Protein AF-A0A382V248-F1 (afdb_monomer_lite)

pLDDT: mean 92.4, std 9.83, range [54.31, 98.5]

Radius of gyration: 14.01 Å; chains: 1; bounding box: 33×20×35 Å

Structure (mmCIF, N/CA/C/O backbone):
data_AF-A0A382V248-F1
#
_entry.id   AF-A0A382V248-F1
#
loop_
_atom_site.group_PDB
_atom_site.id
_atom_site.type_symbol
_atom_site.label_atom_id
_atom_site.label_alt_id
_atom_site.label_comp_id
_atom_site.label_asym_id
_atom_site.label_entity_id
_atom_site.label_seq_id
_atom_site.pdbx_PDB_ins_code
_atom_site.Cartn_x
_atom_site.Cartn_y
_atom_site.Cartn_z
_atom_site.occupancy
_atom_site.B_iso_or_equiv
_atom_site.auth_seq_id
_atom_site.auth_comp_id
_atom_s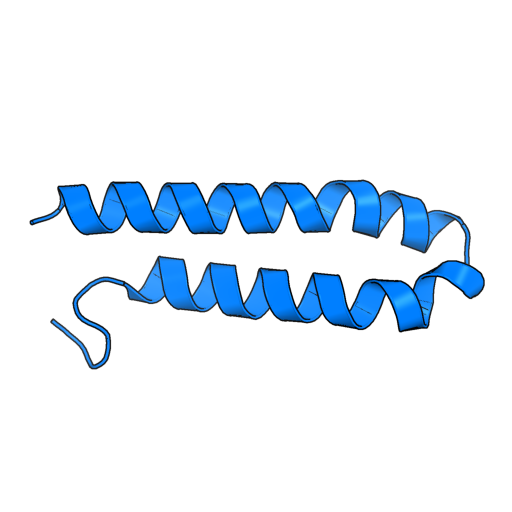ite.auth_asym_id
_atom_site.auth_atom_id
_atom_site.pdbx_PDB_model_num
ATOM 1 N N . MET A 1 1 ? -18.608 -9.933 16.114 1.00 61.19 1 MET A N 1
ATOM 2 C CA . MET A 1 1 ? -18.653 -9.675 14.658 1.00 61.19 1 MET A CA 1
ATOM 3 C C . MET A 1 1 ? -17.386 -10.231 14.011 1.00 61.19 1 MET A C 1
ATOM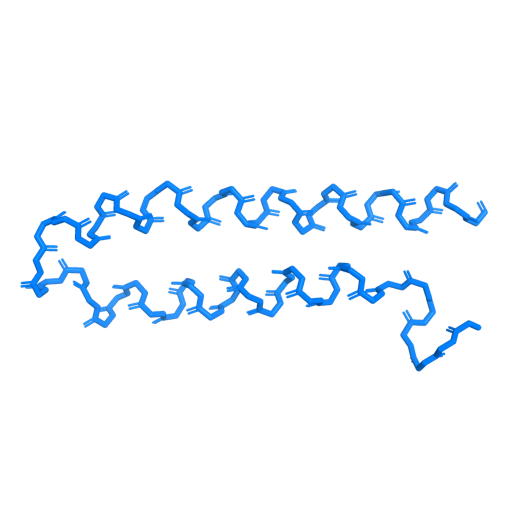 5 O O . MET A 1 1 ? -16.345 -9.632 14.220 1.00 61.19 1 MET A O 1
ATOM 9 N N . GLY A 1 2 ? -17.452 -11.347 13.265 1.00 67.19 2 GLY A N 1
ATOM 10 C CA . GLY A 1 2 ? -16.318 -11.918 12.500 1.00 67.19 2 GLY A CA 1
ATOM 11 C C . GLY A 1 2 ? -15.023 -12.194 13.293 1.00 67.19 2 GLY A C 1
ATOM 12 O O . GLY A 1 2 ? -14.955 -11.952 14.490 1.00 67.19 2 GLY A O 1
ATOM 13 N N . LEU A 1 3 ? -13.97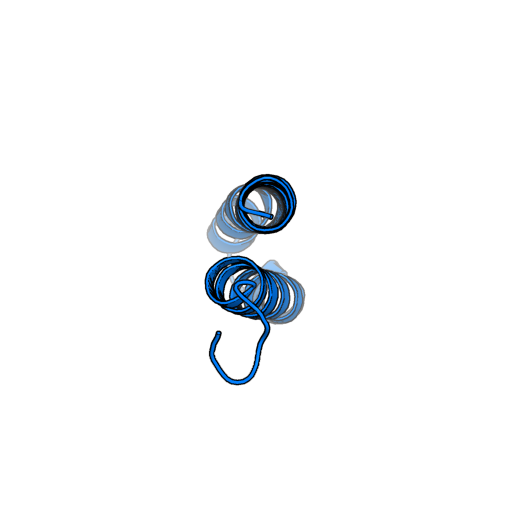5 -12.693 12.626 1.00 69.19 3 LEU A N 1
ATOM 14 C CA . LEU A 1 3 ? -12.643 -12.878 13.238 1.00 69.19 3 LEU A CA 1
ATOM 15 C C . LEU A 1 3 ? -11.936 -11.534 13.528 1.00 69.19 3 LEU A C 1
ATOM 17 O O . LEU A 1 3 ? -11.020 -11.467 14.336 1.00 69.19 3 LEU A O 1
ATOM 21 N N . VAL A 1 4 ? -12.358 -10.466 12.845 1.00 80.50 4 VAL A N 1
ATOM 22 C CA . VAL A 1 4 ? -11.668 -9.167 12.777 1.00 80.50 4 VAL A CA 1
ATOM 23 C C . VAL A 1 4 ? -12.519 -7.998 13.269 1.00 80.50 4 VAL A C 1
ATOM 25 O O . VAL A 1 4 ? -12.291 -6.874 12.853 1.00 80.50 4 VAL A O 1
ATOM 28 N N . TYR A 1 5 ? -13.497 -8.244 14.147 1.00 74.94 5 TYR A N 1
ATOM 29 C CA . TYR A 1 5 ? -14.196 -7.191 14.903 1.00 74.94 5 TYR A CA 1
ATOM 30 C C . TYR A 1 5 ? -14.656 -6.000 14.038 1.00 74.94 5 TYR A C 1
ATOM 32 O O . TYR A 1 5 ? -14.227 -4.877 14.242 1.00 74.94 5 TYR A O 1
ATOM 40 N N . ASN A 1 6 ? -15.477 -6.261 13.015 1.00 83.69 6 ASN A N 1
ATOM 41 C CA . ASN A 1 6 ? -15.988 -5.256 12.061 1.00 83.69 6 ASN A CA 1
ATOM 42 C C . ASN A 1 6 ? -14.930 -4.544 11.178 1.00 83.69 6 ASN A C 1
ATOM 44 O O . ASN A 1 6 ? -15.299 -3.801 10.273 1.00 83.69 6 ASN A O 1
ATOM 48 N N . HIS A 1 7 ? -13.634 -4.846 11.325 1.00 89.69 7 HIS A N 1
ATOM 49 C CA . HIS A 1 7 ? -12.541 -4.225 10.562 1.00 89.69 7 HIS A CA 1
ATOM 50 C C . HIS A 1 7 ? -12.198 -4.908 9.229 1.00 89.69 7 HIS A C 1
ATOM 52 O O . HIS A 1 7 ? -11.084 -4.781 8.712 1.00 89.69 7 HIS A O 1
ATOM 58 N N . LEU A 1 8 ? -13.126 -5.681 8.654 1.00 92.81 8 LEU A N 1
ATOM 59 C CA . LEU A 1 8 ? -12.827 -6.481 7.463 1.00 92.81 8 LEU A CA 1
ATOM 60 C C . LEU A 1 8 ? -12.412 -5.599 6.276 1.00 92.81 8 LEU A C 1
ATOM 62 O O . LEU A 1 8 ? -11.445 -5.931 5.595 1.00 92.81 8 LEU A O 1
ATOM 66 N N . ALA A 1 9 ? -13.095 -4.472 6.038 1.00 93.56 9 ALA A N 1
ATOM 67 C CA . ALA A 1 9 ? -12.710 -3.608 4.916 1.00 93.56 9 ALA A CA 1
ATOM 68 C C . ALA A 1 9 ? -11.381 -2.886 5.176 1.00 93.56 9 ALA A C 1
ATOM 70 O O . ALA A 1 9 ? -10.570 -2.812 4.258 1.00 93.56 9 ALA A O 1
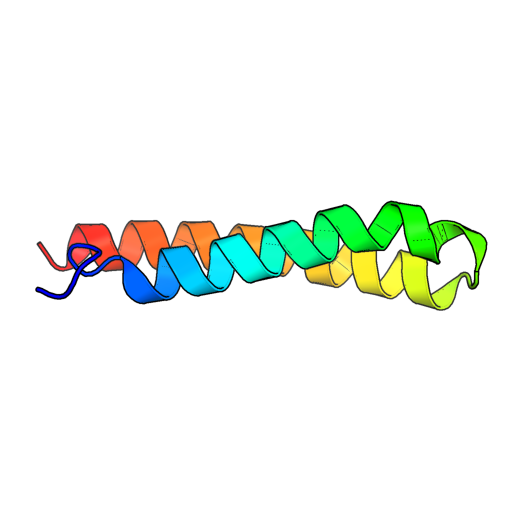ATOM 71 N N . THR A 1 10 ? -11.096 -2.447 6.411 1.00 95.50 10 THR A N 1
ATOM 72 C CA . THR A 1 10 ? -9.760 -1.929 6.755 1.00 95.50 10 THR A CA 1
ATOM 73 C C . THR A 1 10 ? -8.676 -2.955 6.460 1.00 95.50 10 THR A C 1
ATOM 75 O O . THR A 1 10 ? -7.665 -2.611 5.852 1.00 95.50 10 THR A O 1
ATOM 78 N N . LEU A 1 11 ? -8.891 -4.217 6.844 1.00 95.25 11 LEU A N 1
ATOM 79 C CA . LEU A 1 11 ? -7.924 -5.284 6.608 1.00 95.25 11 LEU A CA 1
ATOM 80 C C . LEU A 1 11 ? -7.695 -5.504 5.112 1.00 95.25 11 LEU A C 1
ATOM 82 O O . LEU A 1 11 ? -6.550 -5.534 4.670 1.00 95.25 11 LEU A O 1
ATOM 86 N N . VAL A 1 12 ? -8.766 -5.637 4.327 1.00 96.19 12 VAL A N 1
ATOM 87 C CA . VAL A 1 12 ? -8.660 -5.881 2.881 1.00 96.19 12 VAL A CA 1
ATOM 88 C C . VAL A 1 12 ? -7.959 -4.715 2.180 1.00 96.19 12 VAL A C 1
ATOM 90 O O . VAL A 1 12 ? -7.027 -4.940 1.405 1.00 96.19 12 VAL A O 1
ATOM 93 N N . CYS A 1 13 ? -8.350 -3.475 2.483 1.00 97.25 13 CYS A N 1
ATOM 94 C CA . CYS A 1 13 ? -7.712 -2.286 1.924 1.00 97.25 13 CYS A CA 1
ATOM 95 C C . CYS A 1 13 ? -6.236 -2.190 2.330 1.00 97.25 13 CYS A C 1
ATOM 97 O O . CYS A 1 13 ? -5.393 -1.953 1.466 1.00 97.25 13 CYS A O 1
ATOM 99 N N . GLY A 1 14 ? -5.912 -2.451 3.600 1.00 97.75 14 GLY A N 1
ATOM 100 C CA . GLY A 1 14 ? -4.544 -2.392 4.112 1.00 97.75 14 GLY A CA 1
ATOM 101 C C . GLY A 1 14 ? -3.628 -3.455 3.505 1.00 97.75 14 GLY A C 1
ATOM 102 O O . GLY A 1 14 ? -2.496 -3.149 3.128 1.00 97.75 14 GLY A O 1
ATOM 103 N N . VAL A 1 15 ? -4.118 -4.687 3.332 1.00 98.25 15 VAL A N 1
ATOM 104 C CA . VAL A 1 15 ? -3.371 -5.750 2.637 1.00 98.25 15 VAL A CA 1
ATOM 105 C C . VAL A 1 15 ? -3.111 -5.351 1.187 1.00 98.25 15 VAL A C 1
ATOM 107 O O . VAL A 1 15 ? -1.977 -5.454 0.723 1.00 98.25 15 VAL A O 1
ATOM 110 N N . PHE A 1 16 ? -4.121 -4.842 0.479 1.00 98.00 16 PHE A N 1
ATOM 111 C CA . PHE A 1 16 ? -3.948 -4.430 -0.912 1.00 98.00 16 PHE A CA 1
ATOM 112 C C . PHE A 1 16 ? -2.982 -3.243 -1.054 1.00 98.00 16 PHE A C 1
ATOM 114 O O . PHE A 1 16 ? -2.094 -3.278 -1.905 1.00 98.00 16 PHE A O 1
ATOM 121 N N . ALA A 1 17 ? -3.088 -2.236 -0.182 1.00 98.50 17 ALA A N 1
ATOM 122 C CA . ALA A 1 17 ? -2.153 -1.113 -0.130 1.00 98.50 17 ALA A CA 1
ATOM 123 C C . ALA A 1 17 ? -0.710 -1.593 0.101 1.00 98.50 17 ALA A C 1
ATOM 125 O O . ALA A 1 17 ? 0.202 -1.173 -0.609 1.00 98.50 17 ALA A O 1
ATOM 126 N N . SER A 1 18 ? -0.520 -2.539 1.025 1.00 98.44 18 SER A N 1
ATOM 127 C CA . SER A 1 18 ? 0.790 -3.131 1.320 1.00 98.44 18 SER A CA 1
ATOM 128 C C . SER A 1 18 ? 1.369 -3.866 0.109 1.00 98.44 18 SER A C 1
ATOM 130 O O . SER A 1 18 ? 2.539 -3.679 -0.219 1.00 98.44 18 SER A O 1
ATOM 132 N N . VAL A 1 19 ? 0.552 -4.659 -0.594 1.00 98.44 19 VAL A N 1
ATOM 133 C CA . VAL A 1 19 ? 0.972 -5.350 -1.823 1.00 98.44 19 VAL A CA 1
ATOM 134 C C . VAL A 1 19 ? 1.406 -4.342 -2.887 1.00 98.44 19 VAL A C 1
ATOM 136 O O . VAL A 1 19 ? 2.484 -4.499 -3.451 1.00 98.44 19 VAL A O 1
ATOM 139 N N . LEU A 1 20 ? 0.634 -3.278 -3.128 1.00 98.06 20 LEU A N 1
ATOM 140 C CA . LEU A 1 20 ? 1.020 -2.244 -4.094 1.00 98.06 20 LEU A CA 1
ATOM 141 C C . LEU A 1 20 ? 2.329 -1.542 -3.707 1.00 98.06 20 LEU A C 1
ATOM 143 O O . LEU A 1 20 ? 3.184 -1.345 -4.567 1.00 98.06 20 LEU A O 1
ATOM 147 N N . THR A 1 21 ? 2.516 -1.201 -2.429 1.00 98.00 21 THR A N 1
ATOM 148 C CA . THR A 1 21 ? 3.766 -0.595 -1.944 1.00 98.00 21 THR A CA 1
ATOM 149 C C . THR A 1 21 ? 4.968 -1.522 -2.150 1.00 98.00 21 THR A C 1
ATOM 151 O O . THR A 1 21 ? 6.030 -1.046 -2.543 1.00 98.00 21 THR A O 1
ATOM 154 N N . LEU A 1 22 ? 4.814 -2.832 -1.932 1.00 98.00 22 LEU A N 1
ATOM 155 C CA . LEU A 1 22 ? 5.892 -3.811 -2.126 1.00 98.00 22 LEU A CA 1
ATOM 156 C C . LEU A 1 22 ? 6.192 -4.095 -3.603 1.00 98.00 22 LEU A C 1
ATOM 158 O O . LEU A 1 22 ? 7.343 -4.349 -3.953 1.00 98.00 22 LEU A O 1
ATOM 162 N N . LEU A 1 23 ? 5.179 -4.052 -4.470 1.00 96.88 23 LEU A N 1
ATOM 163 C CA . LEU A 1 23 ? 5.362 -4.253 -5.908 1.00 96.88 23 LEU A CA 1
ATOM 164 C C . LEU A 1 23 ? 6.021 -3.048 -6.588 1.00 96.88 23 LEU A C 1
ATOM 166 O O . LEU A 1 23 ? 6.735 -3.239 -7.569 1.00 96.88 23 LEU A O 1
ATOM 170 N N . TRP A 1 24 ? 5.840 -1.832 -6.072 1.00 97.31 24 TRP A N 1
ATOM 171 C CA . TRP A 1 24 ? 6.412 -0.624 -6.674 1.00 97.31 24 TRP A CA 1
ATOM 172 C C . TRP A 1 24 ? 7.929 -0.712 -6.929 1.00 97.31 24 TRP A C 1
ATOM 174 O O . TRP A 1 24 ? 8.317 -0.622 -8.096 1.00 97.31 24 TRP A O 1
ATOM 184 N N . PRO A 1 25 ? 8.809 -0.968 -5.940 1.00 96.56 25 PRO A N 1
ATOM 185 C CA . PRO A 1 25 ? 10.250 -1.055 -6.198 1.00 96.56 25 PRO A CA 1
ATOM 186 C C . PRO A 1 25 ? 10.639 -2.200 -7.149 1.00 96.56 25 PRO A C 1
ATOM 188 O O . PRO A 1 25 ? 11.715 -2.159 -7.731 1.00 96.56 25 PRO A O 1
ATOM 191 N N . MET A 1 26 ? 9.784 -3.213 -7.337 1.00 95.88 26 MET A N 1
ATOM 192 C CA . MET A 1 26 ? 10.033 -4.309 -8.282 1.00 95.88 26 MET A CA 1
ATOM 193 C C . MET A 1 26 ? 9.754 -3.906 -9.741 1.00 95.88 26 MET A C 1
ATOM 195 O O . MET A 1 26 ? 10.332 -4.487 -10.656 1.00 95.88 26 MET A O 1
ATOM 199 N N . 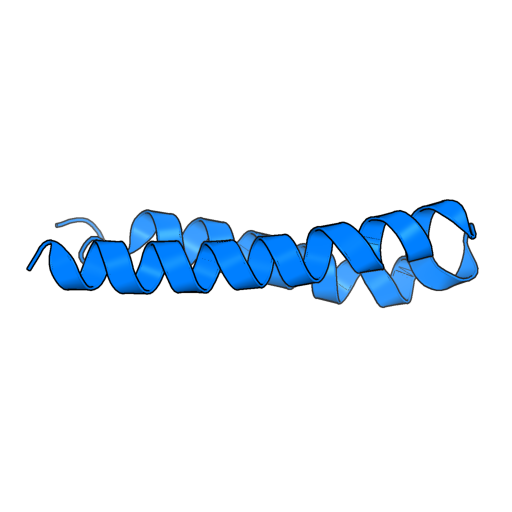PHE A 1 27 ? 8.879 -2.920 -9.964 1.00 95.81 27 PHE A N 1
ATOM 200 C CA . PHE A 1 27 ? 8.417 -2.511 -11.296 1.00 95.81 27 PHE A CA 1
ATOM 201 C C . PHE A 1 27 ? 8.818 -1.086 -11.701 1.00 95.81 27 PHE A C 1
ATOM 203 O O . PHE A 1 27 ? 8.664 -0.748 -12.876 1.00 95.81 27 PHE A O 1
ATOM 210 N N . VAL A 1 28 ? 9.336 -0.267 -10.776 1.00 94.38 28 VAL A N 1
ATOM 211 C CA . VAL A 1 28 ? 9.679 1.148 -11.020 1.00 94.38 28 VAL A CA 1
ATOM 212 C C . VAL A 1 28 ? 10.636 1.333 -12.204 1.00 94.38 28 VAL A C 1
ATOM 214 O O . VAL A 1 28 ? 10.411 2.203 -13.041 1.00 94.38 28 VAL A O 1
ATOM 217 N N . ASP A 1 29 ? 11.620 0.442 -12.351 1.00 94.62 29 ASP A N 1
ATOM 218 C CA . ASP A 1 29 ? 12.622 0.502 -13.425 1.00 94.62 29 ASP A CA 1
ATOM 219 C C . ASP A 1 29 ? 12.220 -0.274 -14.693 1.00 94.62 29 ASP A C 1
ATOM 221 O O . ASP A 1 29 ? 12.936 -0.247 -15.694 1.00 94.62 29 ASP A O 1
ATOM 225 N N . TYR A 1 30 ? 11.084 -0.983 -14.686 1.00 95.69 30 TYR A N 1
ATOM 226 C CA . TYR A 1 30 ? 10.654 -1.779 -15.842 1.00 95.69 30 TYR A CA 1
ATOM 227 C C . TYR A 1 30 ? 10.020 -0.909 -16.935 1.00 95.69 30 TYR A C 1
ATOM 229 O O . TYR A 1 30 ? 10.277 -1.107 -18.122 1.00 95.69 30 TYR A O 1
ATOM 237 N N . ALA A 1 31 ? 9.171 0.050 -16.550 1.00 95.25 31 ALA A N 1
ATOM 238 C CA . ALA A 1 31 ? 8.552 0.995 -17.475 1.00 95.25 31 ALA A CA 1
ATOM 239 C C . ALA A 1 31 ? 8.065 2.252 -16.742 1.00 95.25 31 ALA A C 1
ATOM 241 O O . ALA A 1 31 ? 7.415 2.154 -15.705 1.00 95.25 31 ALA A O 1
ATOM 242 N N . ALA A 1 32 ? 8.255 3.429 -17.349 1.00 92.94 32 ALA A N 1
ATOM 243 C CA . ALA A 1 32 ? 7.834 4.711 -16.770 1.00 92.94 32 ALA A CA 1
ATOM 244 C C . ALA A 1 32 ? 6.322 4.793 -16.463 1.00 92.94 32 ALA A C 1
ATOM 246 O O . ALA A 1 32 ? 5.905 5.503 -15.552 1.00 92.94 32 ALA A O 1
ATOM 247 N N . VAL A 1 33 ? 5.487 4.043 -17.198 1.00 96.50 33 VAL A N 1
ATOM 248 C CA . VAL A 1 33 ? 4.041 3.966 -16.928 1.00 96.50 33 VAL A CA 1
ATOM 249 C C . VAL A 1 33 ? 3.741 3.325 -15.572 1.00 96.50 33 VAL A C 1
ATOM 251 O O . VAL A 1 33 ? 2.770 3.710 -14.926 1.00 96.50 33 VAL A O 1
ATOM 254 N N . PHE A 1 34 ? 4.566 2.378 -15.114 1.00 96.62 34 PHE A N 1
ATOM 255 C CA . PHE A 1 34 ? 4.352 1.735 -13.824 1.00 96.62 34 PHE A CA 1
ATOM 256 C C . PHE A 1 34 ? 4.609 2.693 -12.675 1.00 96.62 34 PHE A C 1
ATOM 258 O O . PHE A 1 34 ? 3.780 2.749 -11.773 1.00 96.62 34 PHE A O 1
ATOM 265 N N . ASP A 1 35 ? 5.668 3.500 -12.741 1.00 95.81 35 ASP A N 1
ATOM 266 C CA . ASP A 1 35 ? 5.936 4.506 -11.712 1.00 95.81 35 ASP A CA 1
ATOM 267 C C . ASP A 1 35 ? 4.758 5.482 -11.555 1.00 95.81 35 ASP A C 1
ATOM 269 O O . ASP A 1 35 ? 4.253 5.671 -10.451 1.00 95.81 35 ASP A O 1
ATOM 273 N N . LEU A 1 36 ? 4.207 5.984 -12.670 1.00 95.69 36 LEU A N 1
ATOM 274 C CA . LEU A 1 36 ? 3.001 6.823 -12.659 1.00 95.69 36 LEU A CA 1
ATOM 275 C C . LEU A 1 36 ? 1.798 6.109 -12.024 1.00 95.69 36 LEU A C 1
ATOM 277 O O . LEU A 1 36 ? 1.081 6.700 -11.215 1.00 95.69 36 LEU A O 1
ATOM 281 N N . VAL A 1 37 ? 1.552 4.845 -12.381 1.00 96.81 37 VAL A N 1
ATOM 282 C CA . VAL A 1 37 ? 0.430 4.074 -11.822 1.00 96.81 37 VAL A CA 1
ATOM 283 C C . VAL A 1 37 ? 0.606 3.868 -10.317 1.00 96.81 37 VAL A C 1
ATOM 285 O O . VAL A 1 37 ? -0.357 4.052 -9.572 1.00 96.81 37 VAL A O 1
ATOM 288 N N . PHE A 1 38 ? 1.811 3.537 -9.848 1.00 97.94 38 PHE A N 1
ATOM 289 C CA . PHE A 1 38 ? 2.078 3.354 -8.422 1.00 97.94 38 PHE A CA 1
ATOM 290 C C . PHE A 1 38 ? 1.999 4.672 -7.639 1.00 97.94 38 PHE A C 1
ATOM 292 O O . PHE A 1 38 ? 1.391 4.677 -6.566 1.00 97.94 38 PHE A O 1
ATOM 299 N N . ILE A 1 39 ? 2.492 5.790 -8.193 1.00 97.31 39 ILE A N 1
ATOM 300 C CA . ILE A 1 39 ? 2.400 7.122 -7.567 1.00 97.31 39 ILE A CA 1
ATOM 301 C C . ILE A 1 39 ? 0.949 7.534 -7.299 1.00 97.31 39 ILE A C 1
ATOM 303 O O . ILE A 1 39 ? 0.683 8.258 -6.344 1.00 97.31 39 ILE A O 1
ATOM 307 N N . LEU A 1 40 ? 0.007 7.067 -8.123 1.00 97.69 40 LEU A N 1
ATOM 308 C CA . LEU A 1 40 ? -1.418 7.339 -7.966 1.00 97.69 40 LEU A CA 1
ATOM 309 C C . LEU A 1 40 ? -2.092 6.293 -7.066 1.00 97.69 40 LEU A C 1
ATOM 311 O O . LEU A 1 40 ? -2.785 6.636 -6.109 1.00 97.69 40 LEU A O 1
ATOM 315 N N . ALA A 1 41 ? -1.894 5.008 -7.361 1.00 97.81 41 ALA A N 1
ATOM 316 C CA . ALA A 1 41 ? -2.631 3.921 -6.725 1.00 97.81 41 ALA A CA 1
ATOM 317 C C . ALA A 1 41 ? -2.234 3.701 -5.257 1.00 97.81 41 ALA A C 1
ATOM 319 O O . ALA A 1 41 ? -3.111 3.485 -4.418 1.00 97.81 41 ALA A O 1
ATOM 320 N N . VAL A 1 42 ? -0.940 3.779 -4.926 1.00 98.31 42 VAL A N 1
ATOM 321 C CA . VAL A 1 42 ? -0.436 3.540 -3.563 1.00 98.31 42 VAL A CA 1
ATOM 322 C C . VAL A 1 42 ? -1.032 4.526 -2.548 1.00 98.31 42 VAL A C 1
ATOM 324 O O . VAL A 1 42 ? -1.638 4.060 -1.578 1.00 98.31 42 VAL A O 1
ATOM 327 N N . PRO A 1 43 ? -0.943 5.860 -2.732 1.00 98.31 43 PRO A N 1
ATOM 328 C CA . PRO A 1 43 ? -1.510 6.793 -1.762 1.00 98.31 43 PRO A CA 1
ATOM 329 C C . PRO A 1 43 ? -3.039 6.726 -1.694 1.00 98.31 43 PRO A C 1
ATOM 331 O O . PRO A 1 43 ? -3.590 6.844 -0.601 1.00 98.31 43 PRO A O 1
ATOM 334 N N . ILE A 1 44 ? -3.737 6.484 -2.811 1.00 98.25 44 ILE A N 1
ATOM 335 C CA . ILE A 1 44 ? -5.202 6.333 -2.810 1.00 98.25 44 ILE A CA 1
ATOM 336 C C . ILE A 1 44 ? -5.622 5.106 -1.993 1.00 98.25 44 ILE A C 1
ATOM 338 O O . ILE A 1 44 ? -6.562 5.186 -1.204 1.00 98.25 44 ILE A O 1
ATOM 342 N N . MET A 1 45 ? -4.921 3.978 -2.123 1.00 98.31 45 MET A N 1
ATOM 343 C CA . MET A 1 45 ? -5.240 2.776 -1.348 1.00 98.31 45 MET A CA 1
ATOM 344 C C . MET A 1 45 ?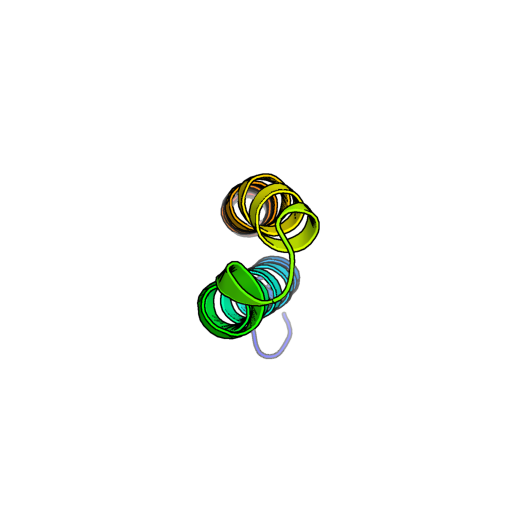 -4.938 2.934 0.143 1.00 98.31 45 MET A C 1
ATOM 346 O O . MET A 1 45 ? -5.723 2.475 0.978 1.00 98.31 45 MET A O 1
ATOM 350 N N . TRP A 1 46 ? -3.855 3.627 0.501 1.00 98.50 46 TRP A N 1
ATOM 351 C CA . TRP A 1 46 ? -3.600 3.991 1.897 1.00 98.50 46 TRP A CA 1
ATOM 352 C C . TRP A 1 46 ? -4.664 4.949 2.441 1.00 98.50 46 TRP A C 1
ATOM 354 O O . TRP A 1 46 ? -5.160 4.737 3.547 1.00 98.50 46 TRP A O 1
ATOM 364 N N . PHE A 1 47 ? -5.095 5.934 1.650 1.00 98.25 47 PHE A N 1
ATOM 365 C CA . PHE A 1 47 ? -6.202 6.817 2.010 1.00 98.25 47 PHE A CA 1
ATOM 366 C C . PHE A 1 47 ? -7.497 6.031 2.270 1.00 98.25 47 PHE A C 1
ATOM 368 O O . PHE A 1 47 ? -8.111 6.191 3.324 1.00 98.25 47 PHE A O 1
ATOM 375 N N . LEU A 1 48 ? -7.876 5.120 1.368 1.00 97.88 48 LEU A N 1
ATOM 376 C CA . LEU A 1 48 ? -9.051 4.260 1.547 1.00 97.88 48 LEU A CA 1
ATOM 377 C C . LEU A 1 48 ? -8.941 3.379 2.796 1.00 97.88 48 LEU A C 1
ATOM 379 O O . LEU A 1 48 ? -9.921 3.228 3.518 1.00 97.88 48 LEU A O 1
ATOM 383 N N . THR A 1 49 ? -7.751 2.854 3.096 1.00 97.81 49 THR A N 1
ATOM 384 C CA . THR A 1 49 ? -7.505 2.065 4.315 1.00 97.81 49 THR A CA 1
ATOM 385 C C . THR A 1 49 ? -7.836 2.871 5.573 1.00 97.81 49 THR A C 1
ATOM 387 O O . THR A 1 49 ? -8.534 2.373 6.460 1.00 97.81 49 THR A O 1
ATOM 390 N N . VAL A 1 50 ? -7.401 4.135 5.627 1.00 97.19 50 VAL A N 1
ATOM 391 C CA . VAL A 1 50 ? -7.700 5.052 6.738 1.00 97.19 50 VAL A CA 1
ATOM 392 C C . VAL A 1 50 ? -9.197 5.366 6.810 1.00 97.19 50 VAL A C 1
ATOM 394 O O . VAL A 1 50 ? -9.779 5.303 7.891 1.00 97.19 50 VAL A O 1
ATOM 397 N N . VAL A 1 51 ? -9.854 5.642 5.680 1.00 96.94 51 VAL A N 1
ATOM 398 C CA . VAL A 1 51 ? -11.304 5.920 5.646 1.00 96.94 51 VAL A CA 1
ATOM 399 C C . VAL A 1 51 ? -12.123 4.705 6.104 1.00 96.94 51 VAL A C 1
ATOM 401 O O . VAL A 1 51 ? -13.052 4.850 6.904 1.00 96.94 51 VAL A O 1
ATOM 404 N N . CYS A 1 52 ? -11.767 3.496 5.663 1.00 94.88 52 CYS A N 1
ATOM 405 C CA . CYS A 1 52 ? -12.392 2.257 6.129 1.00 94.88 52 CYS A CA 1
ATOM 406 C C . CYS A 1 52 ? -12.211 2.065 7.637 1.00 94.88 52 CYS A C 1
ATOM 408 O O . CYS A 1 52 ? -13.155 1.682 8.317 1.00 94.88 52 CYS A O 1
ATOM 410 N N . PHE A 1 53 ? -11.029 2.378 8.173 1.00 93.75 53 PHE A N 1
ATOM 411 C CA . PHE A 1 53 ? -10.774 2.292 9.612 1.00 93.75 53 PHE A CA 1
ATOM 412 C C . PHE A 1 53 ? -11.655 3.246 10.416 1.00 93.75 53 PHE A C 1
ATOM 414 O O . PHE A 1 53 ? -12.351 2.807 11.329 1.00 93.75 53 PHE A O 1
ATOM 421 N N . VAL A 1 54 ? -11.690 4.526 10.038 1.00 94.12 54 VAL A N 1
ATOM 422 C CA . VAL A 1 54 ? -12.506 5.536 10.730 1.00 94.12 54 VAL A CA 1
ATOM 423 C C . VAL A 1 54 ? -13.992 5.176 10.670 1.00 94.12 54 VAL A C 1
ATOM 425 O O . VAL A 1 54 ? -14.673 5.218 11.692 1.00 94.12 54 VAL A O 1
ATOM 428 N N . SER A 1 55 ? -14.490 4.766 9.499 1.00 92.31 55 SER A N 1
ATOM 429 C CA . SER A 1 55 ? -15.900 4.381 9.332 1.00 92.31 55 SER A CA 1
ATOM 430 C C . SER A 1 55 ? -16.288 3.130 10.132 1.00 92.31 55 SER A C 1
ATOM 432 O O . SER A 1 55 ? -17.394 3.061 10.674 1.00 92.31 55 SER A O 1
ATOM 434 N N . GLN A 1 56 ? -15.380 2.158 10.256 1.00 90.12 56 GLN A N 1
ATOM 435 C CA . GLN A 1 56 ? -15.633 0.920 11.000 1.00 90.12 56 GLN A CA 1
ATOM 436 C C . GLN A 1 56 ? -15.561 1.111 12.512 1.00 90.12 56 GLN A C 1
ATOM 438 O O . GLN A 1 56 ? -16.333 0.462 13.208 1.00 90.12 56 GLN A O 1
ATOM 443 N N . ILE A 1 57 ? -14.738 2.050 13.000 1.00 86.81 57 ILE A N 1
ATOM 444 C CA . ILE A 1 57 ? -14.774 2.494 14.405 1.00 86.81 57 ILE A CA 1
ATOM 445 C C . ILE A 1 57 ? -16.076 3.236 14.709 1.00 86.81 57 ILE A C 1
ATOM 447 O O . ILE A 1 57 ? -16.657 3.040 15.763 1.00 86.81 57 ILE A O 1
ATOM 451 N N . SER A 1 58 ? -16.569 4.081 13.797 1.00 79.94 58 SER A N 1
ATOM 452 C CA . SER A 1 58 ? -17.808 4.844 14.036 1.00 79.94 58 SER A CA 1
ATOM 453 C C . SER A 1 58 ? -19.094 4.008 14.008 1.00 79.94 58 SER A C 1
ATOM 455 O O . SER A 1 58 ? -20.170 4.544 14.250 1.00 79.94 58 SER A O 1
ATOM 457 N N . THR A 1 59 ? -18.993 2.727 13.641 1.00 70.25 59 THR A N 1
ATOM 458 C CA . THR A 1 59 ? -20.120 1.781 13.665 1.00 70.25 59 THR A CA 1
ATOM 459 C C . THR A 1 59 ? -20.280 1.118 15.044 1.00 70.25 59 THR A C 1
ATOM 461 O O . THR A 1 59 ? -21.244 0.377 15.235 1.00 70.25 59 THR A O 1
ATOM 464 N N . ASP A 1 60 ? -19.372 1.409 15.986 1.00 54.31 60 ASP A N 1
ATOM 465 C CA . ASP A 1 60 ? -19.496 1.060 17.406 1.00 54.31 60 ASP A CA 1
ATOM 466 C C . ASP A 1 60 ? -20.232 2.151 18.206 1.00 54.31 60 ASP A C 1
ATOM 468 O O . ASP A 1 60 ? -19.864 3.346 18.094 1.00 54.31 60 ASP A O 1
#

Secondary structure (DSSP, 8-state):
-TTTTT-HHHHHHHHHHHHHHHHHHHHTTT-HHHHHHHHHHHHHHHHHHHHHHHHHHTT-

Sequence (60 aa):
MGLVYNHLATLVCGVFASVLTLLWPMFVDYAAVFDLVFILAVPIMWFLTVVCFVSQISTD

Organism: NCBI:txid408172

Foldseek 3Di:
DPPQQQLVQLVVLVVVLVVLVVCCVVCVPVDVVSVVVSVPPNVVSVVSSVVSVVVSVVVD